Protein AF-A0A9X6M0N9-F1 (afdb_monomer_lite)

Secondary structure (DSSP, 8-state):
-TTHHHHTTT----HHHHHHHHHHHHHHHHHHHHHHHHHHT--SS-HHHHHHHHHHHHHHHHHHHHHHHHHHHH-HHHHHHHHHHTT--HHHHHHHH---HHHHHHHHHHHHH--

Foldseek 3Di:
DVVLVVVVPPDPCDPVLLVQLLVLLVVVLVVLVVVLVVLVPDPDDDPVVSVVVNVLSVVSNVLSVVL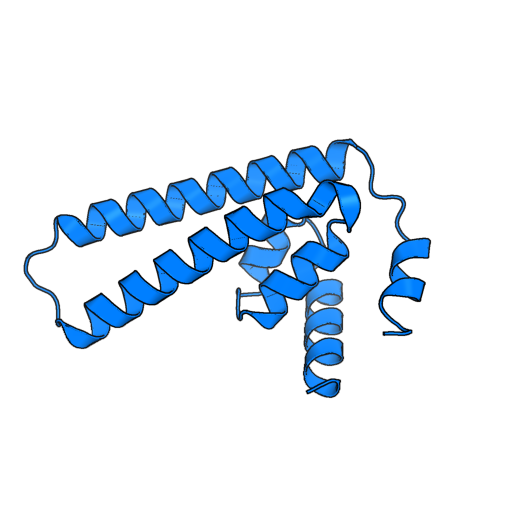NVCCVPRNLLVSLLSCLVSPDDLVSSCSNRVDDSVVSVVSNVVVVVVD

Structure (mmCIF, N/CA/C/O backbone):
data_AF-A0A9X6M0N9-F1
#
_entry.id   AF-A0A9X6M0N9-F1
#
loop_
_atom_site.group_PDB
_atom_site.id
_atom_site.type_symbol
_atom_site.label_atom_id
_atom_site.label_alt_id
_atom_site.label_comp_id
_atom_site.label_asym_id
_atom_site.label_entity_id
_atom_site.label_seq_id
_atom_site.pdbx_PDB_ins_code
_atom_site.Cartn_x
_atom_site.Cartn_y
_atom_site.Cartn_z
_atom_site.occupancy
_atom_site.B_iso_or_equiv
_atom_site.auth_seq_id
_atom_site.auth_comp_id
_atom_site.auth_asym_id
_atom_site.auth_atom_id
_atom_site.pdbx_PDB_model_num
ATOM 1 N N . MET A 1 1 ? -7.891 -13.289 13.428 1.00 42.50 1 MET A N 1
ATOM 2 C CA . MET A 1 1 ? -9.261 -12.787 13.105 1.00 42.50 1 MET A CA 1
ATOM 3 C C . MET A 1 1 ? -9.923 -11.938 14.202 1.00 42.50 1 MET A C 1
ATOM 5 O O . MET A 1 1 ? -10.648 -11.019 13.856 1.00 42.50 1 MET A O 1
ATOM 9 N N . LEU A 1 2 ? -9.687 -12.185 15.503 1.00 36.88 2 LEU A N 1
ATOM 10 C CA . LEU A 1 2 ? -10.359 -11.461 16.607 1.00 36.88 2 LEU A CA 1
ATOM 11 C C . LEU A 1 2 ? -9.772 -10.066 16.942 1.00 36.88 2 LEU A C 1
ATOM 13 O O . LEU A 1 2 ? -10.349 -9.330 17.739 1.00 36.88 2 LEU A O 1
ATOM 17 N N . VAL A 1 3 ? -8.605 -9.719 16.386 1.00 42.69 3 VAL A N 1
ATOM 18 C CA . VAL A 1 3 ? -7.875 -8.472 16.700 1.00 42.69 3 VAL A CA 1
ATOM 19 C C . VAL A 1 3 ? -8.190 -7.356 15.696 1.00 42.69 3 VAL A C 1
ATOM 21 O O . VAL A 1 3 ? -8.379 -6.213 16.103 1.00 42.69 3 VAL A O 1
ATOM 24 N N . LEU A 1 4 ? -8.362 -7.683 14.408 1.00 46.91 4 LEU A N 1
ATOM 25 C CA . LEU A 1 4 ? -8.793 -6.717 13.385 1.00 46.91 4 LEU A CA 1
ATOM 26 C C . LEU A 1 4 ? -10.191 -6.149 13.685 1.00 46.91 4 LEU A C 1
ATOM 28 O O . LEU A 1 4 ? -10.419 -4.953 13.532 1.00 46.91 4 LEU A O 1
ATOM 32 N N . THR A 1 5 ? -11.103 -6.974 14.206 1.00 42.97 5 THR A N 1
ATOM 33 C CA . THR A 1 5 ? -12.451 -6.543 14.611 1.00 42.97 5 THR A CA 1
ATOM 34 C C . THR A 1 5 ? -12.451 -5.588 15.803 1.00 42.97 5 THR A C 1
ATOM 36 O O . THR A 1 5 ? -13.305 -4.709 15.857 1.00 42.97 5 THR A O 1
ATOM 39 N N . LYS A 1 6 ? -11.480 -5.689 16.725 1.00 39.31 6 LYS A N 1
ATOM 40 C CA . LYS A 1 6 ? -11.346 -4.741 17.847 1.00 39.31 6 LYS A CA 1
ATOM 41 C C . LYS A 1 6 ? -10.851 -3.361 17.410 1.00 39.31 6 LYS A C 1
ATOM 43 O O . LYS A 1 6 ? -11.259 -2.370 18.004 1.00 39.31 6 LYS A O 1
ATOM 48 N N . ASN A 1 7 ? -10.027 -3.284 16.364 1.00 46.28 7 ASN A N 1
ATOM 49 C CA . ASN A 1 7 ? -9.579 -2.002 15.809 1.00 46.28 7 ASN A CA 1
ATOM 50 C C . ASN A 1 7 ? -10.638 -1.344 14.910 1.00 46.28 7 ASN A C 1
ATOM 52 O O . ASN A 1 7 ? -10.692 -0.119 14.855 1.00 46.28 7 ASN A O 1
ATOM 56 N N . LYS A 1 8 ? -11.525 -2.135 14.283 1.00 43.62 8 LYS A N 1
ATOM 57 C CA . LYS A 1 8 ? -12.664 -1.637 13.480 1.00 43.62 8 LYS A CA 1
ATOM 58 C C . LYS A 1 8 ? -13.629 -0.758 14.298 1.00 43.62 8 LYS A C 1
ATOM 60 O O . LYS A 1 8 ? -14.350 0.046 13.729 1.00 43.62 8 LYS A O 1
ATOM 65 N N . GLN A 1 9 ? -13.636 -0.899 15.627 1.00 39.53 9 GLN A N 1
ATOM 66 C CA . GLN A 1 9 ? -14.552 -0.194 16.530 1.00 39.53 9 GLN A CA 1
ATOM 67 C C . GLN A 1 9 ? -13.987 1.125 17.101 1.00 39.53 9 GLN A C 1
ATOM 69 O O . GLN A 1 9 ? -14.707 1.824 17.806 1.00 39.53 9 GLN A O 1
ATOM 74 N N . ALA A 1 10 ? -12.718 1.466 16.835 1.00 45.50 10 ALA A N 1
ATOM 75 C CA . ALA A 1 10 ? -12.030 2.582 17.501 1.00 45.50 10 ALA A CA 1
ATOM 76 C C . ALA A 1 10 ? -11.743 3.804 16.610 1.00 45.50 10 ALA A C 1
ATOM 78 O O . ALA A 1 10 ? -11.338 4.841 17.131 1.00 45.50 10 ALA A O 1
ATOM 79 N N . ILE A 1 11 ? -11.943 3.709 15.294 1.00 54.47 11 ILE A N 1
ATOM 80 C CA . ILE A 1 11 ? -11.757 4.826 14.363 1.00 54.47 11 ILE A CA 1
ATOM 81 C C . ILE A 1 11 ? -12.989 4.847 13.458 1.00 54.47 11 ILE A C 1
ATOM 83 O O . ILE A 1 11 ? -13.110 4.017 12.562 1.00 54.47 11 ILE A O 1
ATOM 87 N N . GLU A 1 12 ? -13.933 5.752 13.729 1.00 55.12 12 GLU A N 1
ATOM 88 C CA . GLU A 1 12 ? -14.937 6.127 12.731 1.00 55.12 12 GLU A CA 1
ATOM 89 C C . GLU A 1 12 ? -14.183 6.810 11.587 1.00 55.12 12 GLU A C 1
ATOM 91 O O . GLU A 1 12 ? -13.871 7.997 11.651 1.00 55.12 12 GLU A O 1
ATOM 96 N N . GLU A 1 13 ? -13.800 6.028 10.581 1.00 62.75 13 GLU A N 1
ATOM 97 C CA . GLU A 1 13 ? -13.227 6.554 9.348 1.00 62.75 13 GLU A CA 1
ATOM 98 C C . GLU A 1 13 ? -14.281 7.444 8.684 1.00 62.75 13 GLU A C 1
ATOM 100 O O . GLU A 1 13 ? -15.404 7.023 8.388 1.00 62.75 13 GLU A O 1
ATOM 105 N N . SER A 1 14 ? -13.937 8.714 8.502 1.00 66.06 14 SER A N 1
ATOM 106 C CA . SER A 1 14 ? -14.834 9.677 7.888 1.00 66.06 14 SER A CA 1
ATOM 107 C C . SER A 1 14 ? -14.959 9.400 6.391 1.00 66.06 14 SER A C 1
ATOM 109 O O . SER A 1 14 ? -14.073 8.832 5.749 1.00 66.06 14 SER A O 1
ATOM 111 N N . HIS A 1 15 ? -16.051 9.867 5.783 1.00 64.25 15 HIS A N 1
ATOM 112 C CA . HIS A 1 15 ? -16.206 9.797 4.330 1.00 64.25 15 HIS A CA 1
ATOM 113 C C . HIS A 1 15 ? -15.041 10.469 3.569 1.00 64.25 15 HIS A C 1
ATOM 115 O O . HIS A 1 15 ? -14.720 10.084 2.440 1.00 64.25 15 HIS A O 1
ATOM 121 N N . ASP A 1 16 ? -14.393 11.452 4.197 1.00 74.06 16 ASP A N 1
ATOM 122 C CA . ASP A 1 16 ? -13.260 12.181 3.636 1.00 74.06 16 ASP A CA 1
ATOM 123 C C . ASP A 1 16 ? -11.957 11.369 3.684 1.00 74.06 16 ASP A C 1
ATOM 125 O O . ASP A 1 16 ? -11.155 11.463 2.750 1.00 74.06 16 ASP A O 1
ATOM 129 N N . ASP A 1 17 ? -11.791 10.486 4.675 1.00 75.50 17 ASP A N 1
ATOM 130 C CA . ASP A 1 17 ? -10.639 9.579 4.764 1.00 75.50 17 ASP A CA 1
ATOM 131 C C . ASP A 1 17 ? -10.613 8.599 3.581 1.00 75.50 17 ASP A C 1
ATOM 133 O O . ASP A 1 17 ? -9.558 8.354 2.989 1.00 75.50 17 ASP A O 1
ATOM 137 N N . TYR A 1 18 ? -11.783 8.120 3.138 1.00 82.88 18 TYR A N 1
ATOM 138 C CA . TYR A 1 18 ? -11.894 7.267 1.948 1.00 82.88 18 TYR A CA 1
ATOM 139 C C . TYR A 1 18 ? -11.513 7.993 0.662 1.00 82.88 18 TYR A C 1
ATOM 141 O O . TYR A 1 18 ? -10.800 7.442 -0.180 1.00 82.88 18 TYR A O 1
ATOM 149 N N . LYS A 1 19 ? -11.987 9.230 0.487 1.00 87.19 19 LYS A N 1
ATOM 150 C CA . LYS A 1 19 ? -11.673 10.025 -0.708 1.00 87.19 19 LYS A CA 1
ATOM 151 C C . LYS A 1 19 ? -10.189 10.345 -0.779 1.00 87.19 19 LYS A C 1
ATOM 153 O O . LYS A 1 19 ? -9.605 10.236 -1.859 1.00 87.19 19 LYS A O 1
ATOM 158 N N . LEU A 1 20 ? -9.585 10.703 0.354 1.00 89.12 20 LEU A N 1
ATOM 159 C CA . LEU A 1 20 ? -8.152 10.946 0.441 1.00 89.12 20 LEU A CA 1
ATOM 160 C C . LEU A 1 20 ? -7.367 9.675 0.103 1.00 89.12 20 LEU A C 1
ATOM 162 O O . LEU A 1 20 ? -6.504 9.719 -0.770 1.00 89.12 20 LEU A O 1
ATOM 166 N N . PHE A 1 21 ? -7.718 8.535 0.701 1.00 92.44 21 PHE A N 1
ATOM 167 C CA . PHE A 1 21 ? -7.080 7.252 0.402 1.00 92.44 21 PHE A CA 1
ATOM 168 C C . PHE A 1 21 ? -7.158 6.894 -1.090 1.00 92.44 21 PHE A C 1
ATOM 170 O O . PHE A 1 21 ? -6.148 6.558 -1.712 1.00 92.44 21 PHE A O 1
ATOM 177 N N . GLN A 1 22 ? -8.344 7.007 -1.698 1.00 92.94 22 GLN A N 1
ATOM 178 C CA . GLN A 1 22 ? -8.533 6.73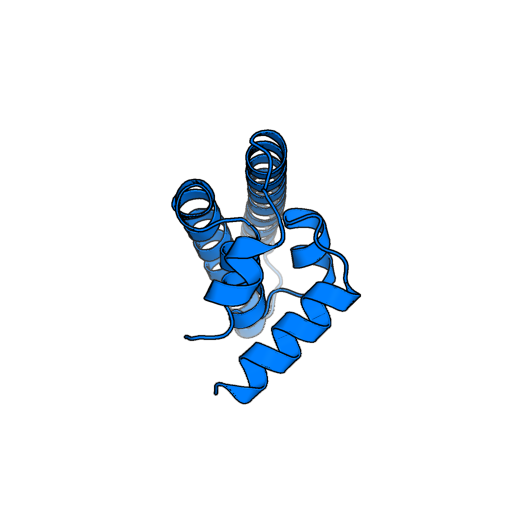1 -3.125 1.00 92.94 22 GLN A CA 1
ATOM 179 C C . GLN A 1 22 ? -7.708 7.670 -4.006 1.00 92.94 22 GLN A C 1
ATOM 181 O O . GLN A 1 22 ? -7.140 7.233 -5.008 1.00 92.94 22 GLN A O 1
ATOM 186 N N . PHE A 1 23 ? -7.647 8.955 -3.653 1.00 94.12 23 PHE A N 1
ATOM 187 C CA . PHE A 1 23 ? -6.827 9.933 -4.359 1.00 94.12 23 PHE A CA 1
ATOM 188 C C . PHE A 1 23 ? -5.341 9.574 -4.275 1.00 94.12 23 PHE A C 1
ATOM 190 O O . PHE A 1 23 ? -4.672 9.516 -5.307 1.00 94.12 23 PHE A O 1
ATOM 197 N N . MET A 1 24 ? -4.844 9.258 -3.078 1.00 95.75 24 MET A N 1
ATOM 198 C CA . MET A 1 24 ? -3.440 8.907 -2.877 1.00 95.75 24 MET A CA 1
ATOM 199 C C . MET A 1 24 ? -3.062 7.601 -3.581 1.00 95.75 24 MET A C 1
ATOM 201 O O . MET A 1 24 ? -2.005 7.536 -4.201 1.00 95.75 24 MET A O 1
ATOM 205 N N . CYS A 1 25 ? -3.940 6.593 -3.579 1.00 94.62 25 CYS A N 1
ATOM 206 C CA . CYS A 1 25 ? -3.722 5.374 -4.360 1.00 94.62 25 CYS A CA 1
ATOM 207 C C . CYS A 1 25 ? -3.605 5.675 -5.857 1.00 94.62 25 CYS A C 1
ATOM 209 O O . CYS A 1 25 ? -2.697 5.172 -6.508 1.00 94.62 25 CYS A O 1
ATOM 211 N N . LYS A 1 26 ? -4.495 6.506 -6.416 1.00 95.19 26 LYS A N 1
ATOM 212 C CA . LYS A 1 26 ? -4.441 6.885 -7.839 1.00 95.19 26 LYS A CA 1
ATOM 213 C C . LYS A 1 26 ? -3.160 7.640 -8.184 1.00 95.19 26 LYS A C 1
ATOM 215 O O . LYS A 1 26 ? -2.591 7.411 -9.246 1.00 95.19 26 LYS A O 1
ATOM 220 N N . LEU A 1 27 ? -2.709 8.520 -7.293 1.00 95.75 27 LEU A N 1
ATOM 221 C CA . LEU A 1 27 ? -1.443 9.230 -7.450 1.00 95.75 27 LEU A CA 1
ATOM 222 C C . LEU A 1 27 ? -0.263 8.248 -7.482 1.00 95.75 27 LEU A C 1
ATOM 224 O O . LEU A 1 27 ? 0.573 8.337 -8.376 1.00 95.75 27 LEU A O 1
ATOM 228 N N . GLU A 1 28 ? -0.252 7.254 -6.593 1.00 94.62 28 GLU A N 1
ATOM 229 C CA . GLU A 1 28 ? 0.780 6.213 -6.589 1.00 94.62 28 GLU A CA 1
ATOM 230 C C . GLU A 1 28 ? 0.756 5.346 -7.856 1.00 94.62 28 GLU A C 1
ATOM 232 O O . GLU A 1 28 ? 1.799 5.082 -8.452 1.00 94.62 28 GLU A O 1
ATOM 237 N N . MET A 1 29 ? -0.433 4.952 -8.324 1.00 95.31 29 MET A N 1
ATOM 238 C CA . MET A 1 29 ? -0.577 4.217 -9.586 1.00 95.31 29 MET A CA 1
ATOM 239 C C . MET A 1 29 ? -0.011 5.006 -10.768 1.00 95.31 29 MET A C 1
ATOM 241 O O . MET A 1 29 ? 0.640 4.421 -11.628 1.00 95.31 29 MET A O 1
ATOM 245 N N . ASN A 1 30 ? -0.240 6.322 -10.817 1.00 96.25 30 ASN A N 1
ATOM 246 C CA . ASN A 1 30 ? 0.293 7.171 -11.881 1.00 96.25 30 ASN A CA 1
ATOM 247 C C . ASN A 1 30 ? 1.826 7.180 -11.878 1.00 96.25 30 ASN A C 1
ATOM 249 O O . ASN A 1 30 ? 2.423 7.027 -12.940 1.00 96.25 30 ASN A O 1
ATOM 253 N N . HIS A 1 31 ? 2.462 7.264 -10.707 1.00 93.06 31 HIS A N 1
ATOM 254 C CA . HIS A 1 31 ? 3.920 7.159 -10.603 1.00 93.06 31 HIS A CA 1
ATOM 255 C C . HIS A 1 31 ? 4.447 5.802 -11.081 1.00 93.06 31 HIS A C 1
ATOM 257 O O . HIS A 1 31 ? 5.470 5.739 -11.764 1.00 93.06 31 HIS A O 1
ATOM 263 N N . ILE A 1 32 ? 3.731 4.714 -10.784 1.00 93.19 32 ILE A N 1
ATOM 264 C CA . ILE A 1 32 ? 4.080 3.381 -11.287 1.00 93.19 32 ILE A CA 1
ATOM 265 C C . ILE A 1 32 ? 3.931 3.313 -12.815 1.00 93.19 32 ILE A C 1
ATOM 267 O O . ILE A 1 32 ? 4.817 2.786 -13.487 1.00 93.19 32 ILE A O 1
ATOM 271 N N . TYR A 1 33 ? 2.860 3.873 -13.387 1.00 93.44 33 TYR A N 1
ATOM 272 C CA . TYR A 1 33 ? 2.691 3.939 -14.842 1.00 93.44 33 TYR A CA 1
ATOM 273 C C . TYR A 1 33 ? 3.818 4.728 -15.518 1.00 93.44 33 TYR A C 1
ATOM 275 O O . TYR A 1 33 ? 4.380 4.255 -16.506 1.00 93.44 33 TYR A O 1
ATOM 283 N N . GLU A 1 34 ? 4.198 5.884 -14.970 1.00 93.44 34 GLU A N 1
ATOM 284 C CA . GLU A 1 34 ? 5.327 6.683 -15.463 1.00 93.44 34 GLU A CA 1
ATOM 285 C C . GLU A 1 34 ? 6.646 5.897 -15.407 1.00 93.44 34 GLU A C 1
ATOM 287 O O . GLU A 1 34 ? 7.424 5.913 -16.366 1.00 93.44 34 GLU A O 1
ATOM 292 N N . ALA A 1 35 ? 6.885 5.159 -14.318 1.00 90.81 35 ALA A N 1
ATOM 293 C CA . ALA A 1 35 ? 8.061 4.306 -14.178 1.00 90.81 35 ALA A CA 1
ATOM 294 C C . ALA A 1 35 ? 8.080 3.181 -15.227 1.00 90.81 35 ALA A C 1
ATOM 296 O O . ALA A 1 35 ? 9.101 2.981 -15.889 1.00 90.81 35 ALA A O 1
ATOM 297 N N . LEU A 1 36 ? 6.951 2.493 -15.436 1.00 89.81 36 LEU A N 1
ATOM 298 C CA . LEU A 1 36 ? 6.801 1.445 -16.454 1.00 89.81 36 LEU A CA 1
ATOM 299 C C . LEU A 1 36 ? 7.016 1.989 -17.877 1.00 89.81 36 LEU A C 1
ATOM 301 O O . LEU A 1 36 ? 7.703 1.364 -18.690 1.00 89.81 36 LEU A O 1
ATOM 305 N N . GLU A 1 37 ? 6.486 3.174 -18.190 1.00 88.50 37 GLU A N 1
ATOM 306 C CA . GLU A 1 37 ? 6.742 3.835 -19.474 1.00 88.50 37 GLU A CA 1
ATOM 307 C C . GLU A 1 37 ? 8.214 4.218 -19.657 1.00 88.50 37 GLU A C 1
ATOM 309 O O . GLU A 1 37 ? 8.749 4.102 -20.765 1.00 88.50 37 GLU A O 1
ATOM 314 N N . GLY A 1 38 ? 8.870 4.671 -18.586 1.00 85.25 38 GLY A N 1
ATOM 315 C CA . GLY A 1 38 ? 10.303 4.951 -18.566 1.00 85.25 38 GLY A CA 1
ATOM 316 C C . GLY A 1 38 ? 11.135 3.702 -18.863 1.00 85.25 38 GLY A C 1
ATOM 317 O O . GLY A 1 38 ? 12.050 3.758 -19.685 1.00 85.25 38 GLY A O 1
ATOM 318 N N . GLN A 1 39 ? 10.766 2.559 -18.277 1.00 80.69 39 GLN A N 1
ATOM 319 C CA . GLN A 1 39 ? 11.427 1.274 -18.526 1.00 80.69 39 GLN A CA 1
ATOM 320 C C . GLN A 1 39 ? 11.310 0.829 -19.986 1.00 80.69 39 GLN A C 1
ATOM 322 O O . GLN A 1 39 ? 12.313 0.444 -20.583 1.00 80.69 39 GLN A O 1
ATOM 327 N N . ARG A 1 40 ? 10.136 0.986 -20.613 1.00 74.44 40 ARG A N 1
ATOM 328 C CA . ARG A 1 40 ? 9.923 0.639 -22.033 1.00 74.44 40 ARG A CA 1
ATOM 329 C C . ARG A 1 40 ? 10.889 1.354 -22.991 1.00 74.44 40 ARG A C 1
ATOM 331 O O . ARG A 1 40 ? 11.102 0.886 -24.108 1.00 74.44 40 ARG A O 1
ATOM 338 N N . LYS A 1 41 ? 11.439 2.504 -22.588 1.00 74.25 41 LYS A N 1
ATOM 339 C CA . LYS A 1 41 ? 12.328 3.340 -23.411 1.00 74.25 41 LYS A CA 1
ATOM 340 C C . LYS A 1 41 ? 13.818 3.060 -23.181 1.00 74.25 41 LYS A C 1
ATOM 342 O O . LYS A 1 41 ? 14.634 3.576 -23.940 1.00 74.25 41 LYS A O 1
ATOM 347 N N . ASN A 1 42 ? 14.187 2.264 -22.174 1.00 69.56 42 ASN A N 1
ATOM 348 C CA . ASN A 1 42 ? 15.585 2.016 -21.826 1.00 69.56 42 ASN A CA 1
ATOM 349 C C . ASN A 1 42 ? 16.147 0.773 -22.537 1.00 69.56 42 ASN A C 1
ATOM 351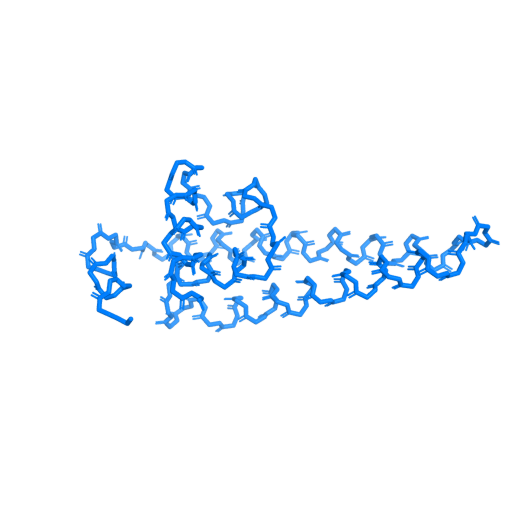 O O . ASN A 1 42 ? 15.734 -0.351 -22.284 1.00 69.56 42 ASN A O 1
ATOM 355 N N . THR A 1 43 ? 17.146 0.973 -23.399 1.00 61.75 43 THR A N 1
ATOM 356 C CA . THR A 1 43 ? 17.770 -0.074 -24.237 1.00 61.75 43 THR A CA 1
ATOM 357 C C . THR A 1 43 ? 19.090 -0.634 -23.684 1.00 61.75 43 THR A C 1
ATOM 359 O O . THR A 1 43 ? 19.791 -1.367 -24.379 1.00 61.75 43 THR A O 1
ATOM 362 N N . HIS A 1 44 ? 19.480 -0.266 -22.462 1.00 66.06 44 HIS A N 1
ATOM 363 C CA . HIS A 1 44 ? 20.740 -0.678 -21.828 1.00 66.06 44 HIS A CA 1
ATOM 364 C C . HIS A 1 44 ? 20.490 -1.095 -20.376 1.00 66.06 44 HIS A C 1
ATOM 366 O O . HIS A 1 44 ? 20.832 -0.368 -19.447 1.00 66.06 44 HIS A O 1
ATOM 372 N N . ILE A 1 45 ? 19.834 -2.241 -20.178 1.00 70.31 45 ILE A N 1
ATOM 373 C CA . ILE A 1 45 ? 19.586 -2.788 -18.840 1.00 70.31 45 ILE A CA 1
ATOM 374 C C . ILE A 1 45 ? 19.863 -4.292 -18.842 1.00 70.31 45 ILE A C 1
ATOM 376 O O . ILE A 1 45 ? 19.602 -4.984 -19.827 1.00 70.31 45 ILE A O 1
ATOM 380 N N . ASP A 1 46 ? 20.422 -4.763 -17.731 1.00 75.38 46 ASP A N 1
ATOM 381 C CA . ASP A 1 46 ? 20.450 -6.171 -17.355 1.00 75.38 46 ASP A CA 1
ATOM 382 C C . ASP A 1 46 ? 19.027 -6.755 -17.350 1.00 75.38 46 ASP A C 1
ATOM 384 O O . ASP A 1 46 ? 18.159 -6.280 -16.619 1.00 75.38 46 ASP A O 1
ATOM 388 N N . LEU A 1 47 ? 18.776 -7.747 -18.205 1.00 75.19 47 LEU A N 1
ATOM 389 C CA . LEU A 1 47 ? 17.422 -8.215 -18.510 1.00 75.19 47 LEU A CA 1
ATOM 390 C C . LEU A 1 47 ? 16.732 -8.852 -17.298 1.00 75.19 47 LEU A C 1
ATOM 392 O O . LEU A 1 47 ? 15.528 -8.662 -17.130 1.00 75.19 47 LEU A O 1
ATOM 396 N N . ASP A 1 48 ? 17.486 -9.544 -16.444 1.00 77.00 48 ASP A N 1
ATOM 397 C CA . ASP A 1 48 ? 16.928 -10.255 -15.292 1.00 77.00 48 ASP A CA 1
ATOM 398 C C . ASP A 1 48 ? 16.484 -9.269 -14.198 1.00 77.00 48 ASP A C 1
ATOM 400 O O . ASP A 1 48 ? 15.319 -9.272 -13.794 1.00 77.00 48 ASP A O 1
ATOM 404 N N . ALA A 1 49 ? 17.363 -8.347 -13.788 1.00 78.00 49 ALA A N 1
ATOM 405 C CA . ALA A 1 49 ? 17.015 -7.312 -12.811 1.00 78.00 49 ALA A CA 1
ATOM 406 C C . ALA A 1 49 ? 15.943 -6.339 -13.341 1.00 78.00 49 ALA A C 1
ATOM 408 O O . ALA A 1 49 ? 15.120 -5.825 -12.580 1.00 78.00 49 ALA A O 1
ATOM 409 N N . HIS A 1 50 ? 15.927 -6.090 -14.656 1.00 81.88 50 HIS A N 1
ATOM 410 C CA . HIS A 1 50 ? 14.890 -5.285 -15.299 1.00 81.88 50 HIS A CA 1
ATOM 411 C C . HIS A 1 50 ? 13.513 -5.942 -15.206 1.00 81.88 50 HIS A C 1
ATOM 413 O O . HIS A 1 50 ? 12.538 -5.272 -14.861 1.00 81.88 50 HIS A O 1
ATOM 419 N N . GLN A 1 51 ? 13.432 -7.241 -15.500 1.00 84.62 51 GLN A N 1
ATOM 420 C CA . GLN A 1 51 ? 12.173 -7.975 -15.457 1.00 84.62 51 GLN A CA 1
ATOM 421 C C . GLN A 1 51 ? 11.641 -8.072 -14.023 1.00 84.62 51 GLN A C 1
ATOM 423 O O . GLN A 1 51 ? 10.466 -7.795 -13.805 1.00 84.62 51 GLN A O 1
ATOM 428 N N . GLU A 1 52 ? 12.503 -8.354 -13.040 1.00 88.62 52 GLU A N 1
ATOM 429 C CA . GLU A 1 52 ? 12.115 -8.389 -11.621 1.00 88.62 52 GLU A CA 1
ATOM 430 C C . GLU A 1 52 ? 11.537 -7.042 -11.150 1.00 88.62 52 GLU A C 1
ATOM 432 O O . GLU A 1 52 ? 10.517 -6.989 -10.452 1.00 88.62 52 GLU A O 1
ATOM 437 N N . TYR A 1 53 ? 12.148 -5.931 -11.573 1.00 87.88 53 TYR A N 1
ATOM 438 C CA . TYR A 1 53 ? 11.651 -4.593 -11.263 1.00 87.88 53 TYR A CA 1
ATOM 439 C C . TYR A 1 53 ? 10.282 -4.317 -11.903 1.00 87.88 53 TYR A C 1
ATOM 441 O O . TYR A 1 53 ? 9.372 -3.831 -11.228 1.00 87.88 53 TYR A O 1
ATOM 449 N N . VAL A 1 54 ? 10.106 -4.652 -13.185 1.00 89.88 54 VAL A N 1
ATOM 450 C CA . VAL A 1 54 ? 8.823 -4.497 -13.889 1.00 89.88 54 VAL A CA 1
ATOM 451 C C . VAL A 1 54 ? 7.733 -5.352 -13.242 1.00 89.88 54 VAL A C 1
ATOM 453 O O . VAL A 1 54 ? 6.637 -4.848 -12.989 1.00 89.88 54 VAL A O 1
ATOM 456 N N . ASP A 1 55 ? 8.030 -6.609 -12.916 1.00 91.12 55 ASP A N 1
ATOM 457 C CA . ASP A 1 55 ? 7.085 -7.519 -12.265 1.00 91.12 55 ASP A CA 1
ATOM 458 C C . ASP A 1 55 ? 6.658 -6.978 -10.894 1.00 91.12 55 ASP A C 1
ATOM 460 O O . ASP A 1 55 ? 5.468 -6.967 -10.566 1.00 91.12 55 ASP A O 1
ATOM 464 N N . THR A 1 56 ? 7.608 -6.435 -10.127 1.00 91.12 56 THR A N 1
ATOM 465 C CA . THR A 1 56 ? 7.330 -5.778 -8.842 1.00 91.12 56 THR A CA 1
ATOM 466 C C . THR A 1 56 ? 6.374 -4.597 -9.014 1.00 91.12 56 THR A C 1
ATOM 468 O O . THR A 1 56 ? 5.384 -4.494 -8.285 1.00 91.12 56 THR A O 1
ATOM 471 N N . LEU A 1 57 ? 6.612 -3.730 -10.004 1.00 92.12 57 LEU A N 1
ATOM 472 C CA . LEU A 1 57 ? 5.737 -2.592 -10.300 1.00 92.12 57 LEU A CA 1
ATOM 473 C C . LEU A 1 57 ? 4.321 -3.034 -10.700 1.00 92.12 57 LEU A C 1
ATOM 475 O O . LEU A 1 57 ? 3.336 -2.448 -10.246 1.00 92.12 57 LEU A O 1
ATOM 479 N N . VAL A 1 58 ? 4.193 -4.088 -11.510 1.00 92.62 58 VAL A N 1
ATOM 480 C CA . VAL A 1 58 ? 2.887 -4.636 -11.917 1.00 92.62 58 VAL A CA 1
ATOM 481 C C . VAL A 1 58 ? 2.123 -5.196 -10.714 1.00 92.62 58 VAL A C 1
ATOM 483 O O . VAL A 1 58 ? 0.923 -4.946 -10.570 1.00 92.62 58 VAL A O 1
ATOM 486 N N . VAL A 1 59 ? 2.800 -5.916 -9.816 1.00 93.56 59 VAL A N 1
ATOM 487 C CA . VAL A 1 59 ? 2.191 -6.425 -8.577 1.00 93.56 59 VAL A CA 1
ATOM 488 C C . VAL A 1 59 ? 1.708 -5.275 -7.695 1.00 93.56 59 VAL A C 1
ATOM 490 O O . VAL A 1 59 ? 0.568 -5.304 -7.225 1.00 93.56 59 VAL A O 1
ATOM 493 N N . GLN A 1 60 ? 2.530 -4.239 -7.509 1.00 93.12 60 GLN A N 1
ATOM 494 C CA . GLN A 1 60 ? 2.155 -3.055 -6.734 1.00 93.12 60 GLN A CA 1
ATOM 495 C C . GLN A 1 60 ? 0.932 -2.346 -7.327 1.00 93.12 60 GLN A C 1
ATOM 497 O O . GLN A 1 60 ? -0.001 -2.013 -6.594 1.00 93.12 60 GLN A O 1
ATOM 502 N N . LEU A 1 61 ? 0.888 -2.176 -8.650 1.00 94.94 61 LEU A N 1
ATOM 503 C CA . LEU A 1 61 ? -0.245 -1.575 -9.350 1.00 94.94 61 LEU A CA 1
ATOM 504 C C . LEU A 1 61 ? -1.547 -2.353 -9.105 1.00 94.94 61 LEU A C 1
ATOM 506 O O . LEU A 1 61 ? -2.569 -1.757 -8.757 1.00 94.94 61 LEU A O 1
ATOM 510 N N . ASN A 1 62 ? -1.506 -3.681 -9.239 1.00 95.06 62 ASN A N 1
ATOM 511 C CA . ASN A 1 62 ? -2.669 -4.542 -9.014 1.00 95.06 62 ASN A CA 1
ATOM 512 C C . ASN A 1 62 ? -3.160 -4.473 -7.562 1.00 95.06 62 ASN A C 1
ATOM 514 O O . ASN A 1 62 ? -4.364 -4.415 -7.314 1.00 95.06 62 ASN A O 1
ATOM 518 N N . LEU A 1 63 ? -2.238 -4.434 -6.597 1.00 95.31 63 LEU A N 1
ATOM 519 C CA . LEU A 1 63 ? -2.579 -4.312 -5.180 1.00 95.31 63 LEU A CA 1
ATOM 520 C C . LEU A 1 63 ? -3.231 -2.971 -4.866 1.00 95.31 63 LEU A C 1
ATOM 522 O O . LEU A 1 63 ? -4.252 -2.949 -4.183 1.00 95.31 63 LEU A O 1
ATOM 526 N N . LEU A 1 64 ? -2.699 -1.870 -5.404 1.00 96.06 64 LEU A N 1
ATOM 527 C CA . LEU A 1 64 ? -3.310 -0.548 -5.261 1.00 96.06 64 LEU A CA 1
ATOM 528 C C . LEU A 1 64 ? -4.733 -0.534 -5.837 1.00 96.06 64 LEU A C 1
ATOM 530 O O . LEU A 1 64 ? -5.641 0.034 -5.231 1.00 96.06 64 LEU A O 1
ATOM 534 N N . GLN A 1 65 ? -4.950 -1.168 -6.995 1.00 95.44 65 GLN A N 1
ATOM 535 C CA . GLN A 1 65 ? -6.277 -1.238 -7.620 1.00 95.44 65 GLN A CA 1
ATOM 536 C C . GLN A 1 65 ? -7.248 -2.042 -6.760 1.00 95.44 65 GLN A C 1
ATOM 538 O O . GLN A 1 65 ? -8.385 -1.619 -6.544 1.00 95.44 65 GLN A O 1
ATOM 543 N N . TYR A 1 66 ? -6.778 -3.165 -6.223 1.00 95.44 66 TYR A N 1
ATOM 544 C CA . TYR A 1 66 ? -7.556 -4.006 -5.331 1.00 95.44 66 TYR A CA 1
ATOM 545 C C . TYR A 1 66 ? -7.974 -3.260 -4.059 1.00 95.44 66 TYR A C 1
ATOM 547 O O . T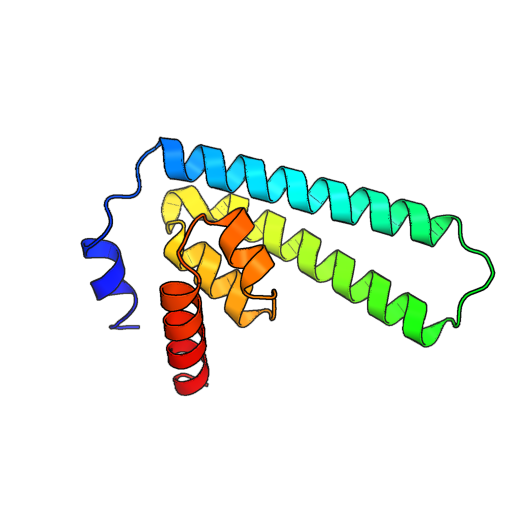YR A 1 66 ? -9.165 -3.208 -3.750 1.00 95.44 66 TYR A O 1
ATOM 555 N N . VAL A 1 67 ? -7.032 -2.619 -3.354 1.00 94.94 67 VAL A N 1
ATOM 556 C CA . VAL A 1 67 ? -7.350 -1.920 -2.098 1.00 94.94 67 VAL A CA 1
ATOM 557 C C . VAL A 1 67 ? -8.287 -0.732 -2.310 1.00 94.94 67 VAL A C 1
ATOM 559 O O . VAL A 1 67 ? -9.158 -0.501 -1.478 1.00 94.94 67 VAL A O 1
ATOM 562 N N . VAL A 1 68 ? -8.190 -0.026 -3.444 1.00 94.94 68 VAL A N 1
ATOM 563 C CA . VAL A 1 68 ? -9.160 1.016 -3.831 1.00 94.94 68 VAL A CA 1
ATOM 564 C C . VAL A 1 68 ? -10.568 0.444 -3.993 1.00 94.94 68 VAL A C 1
ATOM 566 O O . VAL A 1 68 ? -11.532 1.105 -3.604 1.00 94.94 68 VAL A O 1
ATOM 569 N N . GLY A 1 69 ? -10.688 -0.762 -4.552 1.00 92.50 69 GLY A N 1
ATOM 570 C CA . GLY A 1 69 ? -11.970 -1.430 -4.771 1.00 92.50 69 GLY A CA 1
ATOM 571 C C . GLY A 1 69 ? -12.673 -1.840 -3.478 1.00 92.50 69 GLY A C 1
ATOM 572 O O . GLY A 1 69 ? -13.891 -1.728 -3.396 1.00 92.50 69 GLY A O 1
ATOM 573 N N . ILE A 1 70 ? -11.919 -2.261 -2.460 1.00 90.88 70 ILE A N 1
ATOM 574 C CA . ILE A 1 70 ? -12.488 -2.796 -1.211 1.00 90.88 70 ILE A CA 1
ATOM 575 C C . ILE A 1 70 ? -12.570 -1.776 -0.066 1.00 90.88 70 ILE A C 1
ATOM 577 O O . ILE A 1 70 ? -13.246 -2.035 0.927 1.00 90.88 70 ILE A O 1
ATOM 581 N N . VAL A 1 71 ? -11.884 -0.625 -0.159 1.00 89.25 71 VAL A N 1
ATOM 582 C CA . VAL A 1 71 ? -11.732 0.301 0.985 1.00 89.25 71 VAL A CA 1
ATOM 583 C C . VAL A 1 71 ? -13.070 0.802 1.531 1.00 89.25 71 VAL A C 1
ATOM 585 O O . VAL A 1 71 ? -13.191 1.030 2.729 1.00 89.25 71 VAL A O 1
ATOM 588 N N . HIS A 1 72 ? -14.084 0.945 0.674 1.00 86.56 72 HIS A N 1
ATOM 589 C CA . HIS A 1 72 ? -15.401 1.421 1.094 1.00 86.56 72 HIS A CA 1
ATOM 590 C C . HIS A 1 72 ? -16.145 0.407 1.975 1.00 86.56 72 HIS A C 1
ATOM 592 O O . HIS A 1 72 ? -16.922 0.801 2.838 1.00 86.56 72 HIS A O 1
ATOM 598 N N . GLU A 1 73 ? -15.902 -0.885 1.759 1.00 88.00 73 GLU A N 1
ATOM 599 C CA . GLU A 1 73 ? -16.545 -1.974 2.498 1.00 88.00 73 GLU A CA 1
ATOM 600 C C . GLU A 1 73 ? -15.732 -2.365 3.739 1.00 88.00 73 GLU A C 1
ATOM 602 O O . GLU A 1 73 ? -16.292 -2.653 4.800 1.00 88.00 73 GLU A O 1
ATOM 607 N N . GLU A 1 74 ? -14.401 -2.356 3.625 1.00 88.50 74 GLU A N 1
ATOM 608 C CA . GLU A 1 74 ? -13.521 -2.933 4.643 1.00 88.50 74 GLU A CA 1
ATOM 609 C C . GLU A 1 74 ? -12.759 -1.922 5.502 1.00 88.50 74 GLU A C 1
ATOM 611 O O . GLU A 1 74 ? -12.335 -2.264 6.612 1.00 88.50 74 GLU A O 1
ATOM 616 N N . GLY A 1 75 ? -12.620 -0.685 5.032 1.00 89.31 75 GLY A N 1
ATOM 617 C CA . GLY A 1 75 ? -11.917 0.384 5.732 1.00 89.31 75 GLY A CA 1
ATOM 618 C C . GLY A 1 75 ? -10.445 0.553 5.340 1.00 89.31 75 GLY A C 1
ATOM 619 O O . GLY A 1 75 ? -9.795 -0.350 4.797 1.00 89.31 75 GLY A O 1
ATOM 620 N N . VAL A 1 76 ? -9.892 1.723 5.657 1.00 90.75 76 VAL A N 1
ATOM 621 C CA . VAL A 1 76 ? -8.499 2.117 5.390 1.00 90.75 76 VAL A CA 1
ATOM 622 C C . VAL A 1 76 ? -7.519 1.254 6.182 1.00 90.75 76 VAL A C 1
ATOM 624 O O . VAL A 1 76 ? -6.488 0.858 5.641 1.00 90.75 76 VAL A O 1
ATOM 627 N N . ILE A 1 77 ? -7.828 0.888 7.430 1.00 91.31 77 ILE A N 1
ATOM 628 C CA . ILE A 1 77 ? -6.957 0.000 8.229 1.00 91.31 77 ILE A CA 1
ATOM 629 C C . ILE A 1 77 ? -6.818 -1.383 7.576 1.00 91.31 77 ILE A C 1
ATOM 631 O O . ILE A 1 77 ? -5.724 -1.959 7.551 1.00 91.31 77 ILE A O 1
ATOM 635 N N . TYR A 1 78 ? -7.910 -1.930 7.038 1.00 91.38 78 TYR A N 1
ATOM 636 C CA . TYR A 1 78 ? -7.874 -3.224 6.359 1.00 91.38 78 TYR A CA 1
ATOM 637 C C . TYR A 1 78 ? -7.075 -3.138 5.054 1.00 91.38 78 TYR A C 1
ATOM 639 O O . TYR A 1 78 ? -6.176 -3.948 4.825 1.00 91.38 78 TYR A O 1
ATOM 647 N N . ALA A 1 79 ? -7.314 -2.094 4.257 1.00 93.81 79 ALA A N 1
ATOM 648 C CA . ALA A 1 79 ? -6.516 -1.797 3.072 1.00 93.81 79 ALA A CA 1
ATOM 649 C C . ALA A 1 79 ? -5.014 -1.657 3.396 1.00 93.81 79 ALA A C 1
ATOM 651 O O . ALA A 1 79 ? -4.177 -2.268 2.733 1.00 93.81 79 ALA A O 1
ATOM 652 N N . ALA A 1 80 ? -4.663 -0.927 4.459 1.00 93.75 80 ALA A N 1
ATOM 653 C CA . ALA A 1 80 ? -3.286 -0.775 4.927 1.00 93.75 80 ALA A CA 1
ATOM 654 C C . ALA A 1 80 ? -2.656 -2.119 5.313 1.00 93.75 80 ALA A C 1
ATOM 656 O O . ALA A 1 80 ? -1.492 -2.367 5.010 1.00 93.75 80 ALA A O 1
ATOM 657 N N . SER A 1 81 ? -3.433 -3.003 5.945 1.00 93.62 81 SER A N 1
ATOM 658 C CA . SER A 1 81 ? -2.975 -4.340 6.336 1.00 93.62 81 SER A CA 1
ATOM 659 C C . SER A 1 81 ? -2.561 -5.162 5.117 1.00 93.62 81 SER A C 1
ATOM 661 O O . SER A 1 81 ? -1.500 -5.780 5.134 1.00 93.62 81 SER A O 1
ATOM 663 N N . ILE A 1 82 ? -3.350 -5.116 4.039 1.00 94.12 82 ILE A N 1
ATOM 664 C CA . ILE A 1 82 ? -3.023 -5.779 2.770 1.00 94.12 82 ILE A CA 1
ATOM 665 C C . ILE A 1 82 ? -1.735 -5.201 2.181 1.00 94.12 82 ILE A C 1
ATOM 667 O O . ILE A 1 82 ? -0.829 -5.961 1.845 1.00 94.12 82 ILE A O 1
ATOM 671 N N . LEU A 1 83 ? -1.613 -3.872 2.101 1.00 94.38 83 LEU A N 1
ATOM 672 C CA . LEU A 1 83 ? -0.407 -3.238 1.556 1.00 94.38 83 LEU A CA 1
ATOM 673 C C . LEU A 1 83 ? 0.853 -3.649 2.339 1.00 94.38 83 LEU A C 1
ATOM 675 O O . LEU A 1 83 ? 1.850 -4.044 1.737 1.00 94.38 83 LEU A O 1
ATOM 679 N N . VAL A 1 84 ? 0.785 -3.650 3.674 1.00 93.69 84 VAL A N 1
ATOM 680 C CA . VAL A 1 84 ? 1.888 -4.091 4.547 1.00 93.69 84 VAL A CA 1
ATOM 681 C C . VAL A 1 84 ? 2.199 -5.583 4.364 1.00 93.69 84 VAL A C 1
ATOM 683 O O . VAL A 1 84 ? 3.366 -5.960 4.274 1.00 93.69 84 VAL A O 1
ATOM 686 N N . MET A 1 85 ? 1.184 -6.452 4.263 1.00 91.44 85 MET A N 1
ATOM 687 C CA . MET A 1 85 ? 1.38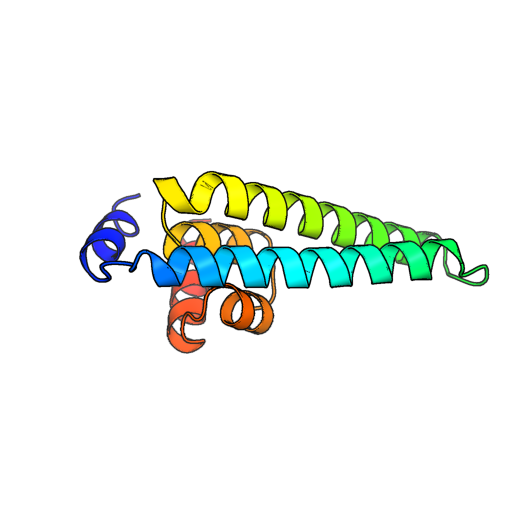3 -7.894 4.032 1.00 91.44 85 MET A CA 1
ATOM 688 C C . MET A 1 85 ? 2.105 -8.193 2.717 1.00 91.44 85 MET A C 1
ATOM 690 O O . MET A 1 85 ? 2.849 -9.173 2.643 1.00 91.44 85 MET A O 1
ATOM 694 N N . HIS A 1 86 ? 1.886 -7.354 1.707 1.00 88.69 86 HIS A N 1
ATOM 695 C CA . HIS A 1 86 ? 2.499 -7.455 0.388 1.00 88.69 86 HIS A CA 1
ATOM 696 C C . HIS A 1 86 ? 3.732 -6.553 0.229 1.00 88.69 86 HIS A C 1
ATOM 698 O O . HIS A 1 86 ? 4.066 -6.135 -0.877 1.00 88.69 86 HIS A O 1
ATOM 704 N N . SER A 1 87 ? 4.429 -6.291 1.339 1.00 81.50 87 SER A N 1
ATOM 705 C CA . SER A 1 87 ? 5.765 -5.685 1.362 1.00 81.50 87 SER A CA 1
ATOM 706 C C . SER A 1 87 ? 5.852 -4.268 0.793 1.00 81.50 87 SER A C 1
ATOM 708 O O . SER A 1 87 ? 6.936 -3.837 0.402 1.00 81.50 87 SER A O 1
ATOM 710 N N . PHE A 1 88 ? 4.754 -3.506 0.792 1.00 90.62 88 PHE A N 1
ATOM 711 C CA . PHE A 1 88 ? 4.876 -2.057 0.638 1.00 90.62 88 PHE A CA 1
ATOM 712 C C . PHE A 1 88 ? 5.656 -1.488 1.821 1.00 90.62 88 PHE A C 1
ATOM 714 O O . PHE A 1 88 ? 5.432 -1.867 2.974 1.00 90.62 88 PHE A O 1
ATOM 721 N N . ASP A 1 89 ? 6.557 -0.548 1.547 1.00 91.94 89 ASP A N 1
ATOM 722 C CA . ASP A 1 89 ? 7.283 0.124 2.611 1.00 91.94 89 ASP A CA 1
ATOM 723 C C . ASP A 1 89 ? 6.326 0.974 3.464 1.00 91.94 89 ASP A C 1
ATOM 725 O O . ASP A 1 89 ? 5.354 1.561 2.975 1.00 91.94 89 ASP A O 1
ATOM 729 N N . LEU A 1 90 ? 6.605 1.059 4.767 1.00 94.00 90 LEU A N 1
ATOM 730 C CA . LEU A 1 90 ? 5.710 1.741 5.702 1.00 94.00 90 LEU A CA 1
ATOM 731 C C . LEU A 1 90 ? 5.534 3.234 5.398 1.00 94.00 90 LEU A C 1
ATOM 733 O O . LEU A 1 90 ? 4.511 3.798 5.782 1.00 94.00 90 LEU A O 1
ATOM 737 N N . TYR A 1 91 ? 6.495 3.883 4.732 1.00 94.06 91 TYR A N 1
ATOM 738 C CA . TYR A 1 91 ? 6.367 5.293 4.363 1.00 94.06 91 TYR A CA 1
ATOM 739 C C . TYR A 1 91 ? 5.386 5.479 3.208 1.00 94.06 91 TYR A C 1
ATOM 741 O O . TYR A 1 91 ? 4.573 6.404 3.251 1.00 94.06 91 TYR A O 1
ATOM 749 N N . THR A 1 92 ? 5.395 4.584 2.222 1.00 93.00 92 THR A N 1
ATOM 750 C CA . THR A 1 92 ? 4.391 4.556 1.155 1.00 93.00 92 THR A CA 1
ATOM 751 C C . THR A 1 92 ? 3.013 4.244 1.724 1.00 93.00 92 THR A C 1
ATOM 753 O O . THR A 1 92 ? 2.061 4.975 1.448 1.00 93.00 92 THR A O 1
ATOM 756 N N . VAL A 1 93 ? 2.896 3.248 2.610 1.00 94.69 93 VAL A N 1
ATOM 757 C CA . VAL A 1 93 ? 1.611 2.948 3.265 1.00 94.69 93 VAL A CA 1
ATOM 758 C C . VAL A 1 93 ? 1.120 4.1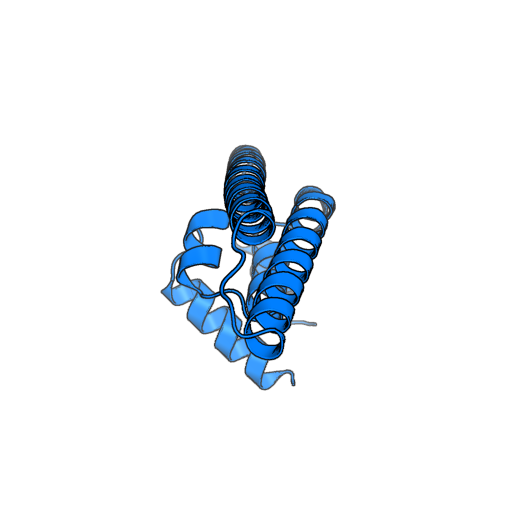40 4.091 1.00 94.69 93 VAL A C 1
ATOM 760 O O . VAL A 1 93 ? -0.056 4.488 4.008 1.00 94.69 93 VAL A O 1
ATOM 763 N N . HIS A 1 94 ? 1.998 4.821 4.831 1.00 93.69 94 HIS A N 1
ATOM 764 C CA . HIS A 1 94 ? 1.661 6.048 5.560 1.00 93.69 94 HIS A CA 1
ATOM 765 C C . HIS A 1 94 ? 1.151 7.146 4.631 1.00 93.69 94 HIS A C 1
ATOM 767 O O . HIS A 1 94 ? 0.096 7.717 4.891 1.00 93.69 94 HIS A O 1
ATOM 773 N N . ARG A 1 95 ? 1.860 7.413 3.531 1.00 92.44 95 ARG A N 1
ATOM 774 C CA . ARG A 1 95 ? 1.468 8.436 2.556 1.00 92.44 95 ARG A CA 1
ATOM 775 C C . ARG A 1 95 ? 0.087 8.149 1.964 1.00 92.44 95 ARG A C 1
ATOM 777 O O . ARG A 1 95 ? -0.698 9.072 1.788 1.00 92.44 95 ARG A O 1
ATOM 784 N N . ILE A 1 96 ? -0.213 6.884 1.680 1.00 93.00 96 ILE A N 1
ATOM 785 C CA . ILE A 1 96 ? -1.484 6.480 1.069 1.00 93.00 96 ILE A CA 1
ATOM 786 C C . ILE A 1 96 ? -2.643 6.519 2.070 1.00 93.00 96 ILE A C 1
ATOM 788 O O . ILE A 1 96 ? -3.742 6.951 1.735 1.00 93.00 96 ILE A O 1
ATOM 792 N N . THR A 1 97 ? -2.408 6.045 3.292 1.00 91.88 97 THR A N 1
ATOM 793 C CA . THR A 1 97 ? -3.466 5.792 4.287 1.00 91.88 97 THR A CA 1
ATOM 794 C C . THR A 1 97 ? -3.629 6.910 5.305 1.00 91.88 97 THR A C 1
ATOM 796 O O . THR A 1 97 ? -4.605 6.917 6.045 1.00 91.88 97 THR A O 1
ATOM 799 N N . ASN A 1 98 ? -2.657 7.821 5.387 1.00 90.94 98 ASN A N 1
ATOM 800 C CA . ASN A 1 98 ? -2.521 8.827 6.439 1.00 90.94 98 ASN A CA 1
ATOM 801 C C . ASN A 1 98 ? -2.421 8.240 7.870 1.00 90.94 98 ASN A C 1
ATOM 803 O O . ASN A 1 98 ? -2.451 8.969 8.861 1.00 90.94 98 ASN A O 1
ATOM 807 N N . LEU A 1 99 ? -2.255 6.919 8.009 1.00 91.00 99 LEU A N 1
ATOM 808 C CA . LEU A 1 99 ? -2.060 6.260 9.299 1.00 91.00 99 LEU A CA 1
ATOM 809 C C . LEU A 1 99 ? -0.648 6.521 9.811 1.00 91.00 99 LEU A C 1
ATOM 811 O O . LEU A 1 99 ? 0.319 6.458 9.056 1.00 91.00 99 LEU A O 1
ATOM 815 N N . SER A 1 100 ? -0.498 6.779 11.109 1.00 93.06 100 SER A N 1
ATOM 816 C CA . SER A 1 100 ? 0.817 7.078 11.683 1.00 93.06 100 SER A CA 1
ATOM 817 C C . SER A 1 100 ? 1.809 5.912 11.525 1.00 93.06 100 SER A C 1
ATOM 819 O O . SER A 1 100 ? 1.452 4.743 11.681 1.00 93.06 100 SER A O 1
ATOM 821 N N . ILE A 1 101 ? 3.087 6.220 11.284 1.00 93.62 101 ILE A N 1
ATOM 822 C CA . ILE A 1 101 ? 4.155 5.207 11.189 1.00 93.62 101 ILE A CA 1
ATOM 823 C C . ILE A 1 101 ? 4.209 4.280 12.422 1.00 93.62 101 ILE A C 1
ATOM 825 O O . ILE A 1 101 ? 4.334 3.070 12.230 1.00 93.62 101 ILE A O 1
ATOM 829 N N . PRO A 1 102 ? 4.075 4.763 13.678 1.00 95.75 102 PRO A N 1
ATOM 830 C CA . PRO A 1 102 ? 4.018 3.875 14.841 1.00 95.75 102 PRO A CA 1
ATOM 831 C C . PRO A 1 102 ? 2.855 2.876 14.789 1.00 95.75 102 PRO A C 1
ATOM 833 O O . PRO A 1 102 ? 3.033 1.713 15.153 1.00 95.75 102 PRO A O 1
ATOM 836 N N . PHE A 1 103 ? 1.683 3.302 14.304 1.00 93.19 103 PHE A N 1
ATOM 837 C CA . PHE A 1 103 ? 0.538 2.413 14.113 1.00 93.19 103 PHE A CA 1
ATOM 838 C C . PHE A 1 103 ? 0.842 1.344 13.060 1.00 93.19 103 PHE A C 1
ATOM 840 O O . PHE A 1 103 ? 0.660 0.157 13.322 1.00 93.19 103 PHE A O 1
ATOM 847 N N . LEU A 1 104 ? 1.372 1.748 11.903 1.00 94.31 104 LEU A N 1
ATOM 848 C CA . LEU A 1 104 ? 1.719 0.832 10.814 1.00 94.31 104 LEU A CA 1
ATOM 849 C C . LEU A 1 104 ? 2.810 -0.168 11.215 1.00 94.31 104 LEU A C 1
ATOM 851 O O . LEU A 1 104 ? 2.721 -1.342 10.873 1.00 94.31 104 LEU A O 1
ATOM 855 N N . ARG A 1 105 ? 3.794 0.257 12.014 1.00 94.31 105 ARG A N 1
ATOM 856 C CA . ARG A 1 105 ? 4.810 -0.643 12.578 1.00 94.31 105 ARG A CA 1
ATOM 857 C C . ARG A 1 105 ? 4.188 -1.679 13.517 1.00 94.31 105 ARG A C 1
ATOM 859 O O . ARG A 1 105 ? 4.575 -2.844 13.507 1.00 94.31 105 ARG A O 1
ATOM 866 N N . ASN A 1 106 ? 3.226 -1.274 14.345 1.00 93.62 106 ASN A N 1
ATOM 867 C CA . ASN A 1 106 ? 2.508 -2.209 15.210 1.00 93.62 106 ASN A CA 1
ATOM 868 C C . ASN A 1 106 ? 1.654 -3.196 14.393 1.00 93.62 106 ASN A C 1
ATOM 870 O O . ASN A 1 106 ? 1.617 -4.390 14.695 1.00 93.62 106 ASN A O 1
ATOM 874 N N . LEU A 1 107 ? 1.015 -2.706 13.329 1.00 91.56 107 LEU A N 1
ATOM 875 C CA . LEU A 1 107 ? 0.268 -3.525 12.380 1.00 91.56 107 LEU A CA 1
ATOM 876 C C . LEU A 1 107 ? 1.173 -4.578 11.719 1.00 91.56 107 LEU A C 1
ATOM 878 O O . LEU A 1 107 ? 0.872 -5.765 11.802 1.00 91.56 107 LEU A O 1
ATOM 882 N N . GLU A 1 108 ? 2.320 -4.169 11.170 1.00 93.81 108 GLU A N 1
ATOM 883 C CA . GLU A 1 108 ? 3.354 -5.047 10.593 1.00 93.81 108 GLU A CA 1
ATOM 884 C C . GLU A 1 108 ? 3.815 -6.129 11.585 1.00 93.81 108 GLU A C 1
ATOM 886 O O . GLU A 1 108 ? 3.838 -7.319 11.260 1.00 93.81 108 GLU A O 1
ATOM 891 N N . ASN A 1 109 ? 4.115 -5.735 12.827 1.00 92.00 109 ASN A N 1
ATOM 892 C CA . ASN A 1 109 ? 4.522 -6.656 13.890 1.00 92.00 109 ASN A CA 1
ATOM 893 C C . ASN A 1 109 ? 3.423 -7.660 14.259 1.00 92.00 109 ASN A C 1
ATOM 895 O O . ASN A 1 109 ? 3.721 -8.795 14.631 1.00 92.00 109 ASN A O 1
ATOM 899 N N . THR A 1 110 ? 2.160 -7.238 14.205 1.00 90.19 110 THR A N 1
ATOM 900 C CA . THR A 1 110 ? 1.010 -8.100 14.496 1.00 90.19 110 THR A CA 1
ATOM 901 C C . THR A 1 110 ? 0.816 -9.113 13.374 1.00 90.19 110 THR A C 1
ATOM 903 O O . THR A 1 110 ? 0.751 -10.308 13.645 1.00 90.19 110 THR A O 1
ATOM 906 N N . LEU A 1 111 ? 0.829 -8.656 12.120 1.00 87.50 111 LEU A N 1
ATOM 907 C CA . LEU A 1 111 ? 0.703 -9.503 10.929 1.00 87.50 111 LEU A CA 1
ATOM 908 C C . LEU A 1 111 ? 1.846 -10.522 10.819 1.00 87.50 111 LEU A C 1
ATOM 910 O O . LEU A 1 111 ? 1.624 -11.665 10.433 1.00 87.50 111 LEU A O 1
ATOM 914 N N . SER A 1 112 ? 3.062 -10.139 11.215 1.00 85.25 112 SER A N 1
ATOM 915 C CA . SER A 1 112 ? 4.227 -11.035 11.203 1.00 85.25 112 SER A CA 1
ATOM 916 C C . SER A 1 112 ? 4.128 -12.180 12.214 1.00 85.25 112 SER A C 1
ATOM 918 O O . SER A 1 112 ? 4.743 -13.218 12.008 1.00 85.25 112 SER A O 1
ATOM 920 N N . LYS A 1 113 ? 3.367 -12.009 13.304 1.00 83.50 113 LYS A N 1
ATOM 921 C CA . LYS A 1 113 ? 3.141 -13.055 14.319 1.00 83.50 113 LYS A CA 1
ATOM 922 C C . LYS A 1 113 ? 2.005 -14.013 13.956 1.00 83.50 113 LYS A C 1
ATOM 924 O O . LYS A 1 113 ? 1.854 -15.031 14.622 1.00 83.50 113 LYS A O 1
ATOM 929 N N . GLU A 1 114 ? 1.184 -13.660 12.967 1.00 72.25 114 GLU A N 1
ATOM 930 C CA . GLU A 1 114 ? 0.089 -14.499 12.465 1.00 72.25 114 GLU A CA 1
ATOM 931 C C . GLU A 1 114 ? 0.519 -15.404 11.287 1.00 72.25 114 GLU A C 1
ATOM 933 O O . GLU A 1 114 ? -0.286 -16.224 10.846 1.00 72.25 114 GLU A O 1
ATOM 938 N N . LYS A 1 115 ? 1.764 -15.275 10.796 1.00 57.25 115 LYS A N 1
ATOM 939 C CA . LYS A 1 115 ? 2.407 -16.190 9.832 1.00 57.25 115 LYS A CA 1
ATOM 940 C C . LYS A 1 115 ? 3.057 -17.377 10.539 1.00 57.25 115 LYS A C 1
ATOM 942 O O . LYS A 1 115 ? 2.987 -18.482 9.961 1.00 57.25 115 LYS A O 1
#

Organism: Bacillus thuringiensis subsp. higo (NCBI:txid132266)

pLDDT: mean 83.56, std 15.83, range [36.88, 96.25]

Radius of gyration: 15.79 Å; chains: 1; bounding box: 37×28×42 Å

Sequence (115 aa):
MLVLTKNKQAIEESHDDYKLFQFMCKLEMNHIYEALEGQRKNTHIDLDAHQEYVDTLVVQLNLLQYVVGIVHEEGVIYAASILVMHSFDLYTVHRITNLSIPFLRNLENTLSKEK